Protein AF-A0A200I2L7-F1 (afdb_monomer_lite)

Sequence (70 aa):
MANTIITAQIDTELKENVEKIFSKLVISPSSAIQMLYSQIVLTRGLPLHLYLPSATPTAIWCNDSDRTGR

Structure (mmCIF, N/CA/C/O backbone):
data_AF-A0A200I2L7-F1
#
_entry.id   AF-A0A200I2L7-F1
#
loop_
_atom_site.group_PDB
_atom_site.id
_atom_site.type_symbol
_atom_site.label_atom_id
_atom_site.label_alt_id
_atom_site.label_comp_id
_atom_site.label_asym_id
_atom_site.label_entity_id
_atom_site.label_seq_id
_atom_site.pdbx_PDB_ins_code
_atom_site.Cartn_x
_atom_site.Cartn_y
_atom_site.Cartn_z
_atom_site.occupancy
_atom_site.B_iso_or_equiv
_atom_site.auth_seq_id
_atom_site.auth_comp_id
_atom_site.auth_asym_id
_atom_site.auth_atom_id
_atom_site.pdbx_PDB_model_num
ATOM 1 N N . MET A 1 1 ? -11.171 -22.127 -9.480 1.00 51.69 1 MET A N 1
ATOM 2 C CA . MET A 1 1 ? -10.481 -20.868 -9.122 1.00 51.69 1 MET A CA 1
ATOM 3 C C . MET A 1 1 ? -9.788 -21.109 -7.794 1.00 51.69 1 MET A C 1
ATOM 5 O O . MET A 1 1 ? -10.466 -21.544 -6.875 1.00 51.69 1 MET A O 1
ATOM 9 N N . ALA A 1 2 ? -8.467 -20.944 -7.710 1.00 65.38 2 ALA A N 1
ATOM 10 C CA . ALA A 1 2 ? -7.737 -21.118 -6.455 1.00 65.38 2 ALA A CA 1
ATOM 11 C C . ALA A 1 2 ? -7.709 -19.776 -5.711 1.00 65.38 2 ALA A C 1
ATOM 13 O O . ALA A 1 2 ? -7.160 -18.805 -6.227 1.00 65.38 2 ALA A O 1
ATOM 14 N N . ASN A 1 3 ? -8.335 -19.705 -4.538 1.00 74.88 3 ASN A N 1
ATOM 15 C CA . ASN A 1 3 ? -8.201 -18.578 -3.624 1.00 74.88 3 ASN A CA 1
ATOM 16 C C . ASN A 1 3 ? -7.159 -18.934 -2.556 1.00 74.88 3 ASN A C 1
ATOM 18 O O . ASN A 1 3 ? -7.352 -19.838 -1.750 1.00 74.88 3 ASN A O 1
ATOM 22 N N . THR A 1 4 ? -6.030 -18.233 -2.554 1.00 81.19 4 THR A N 1
ATOM 23 C CA . THR A 1 4 ? -4.996 -18.409 -1.528 1.00 81.19 4 THR A CA 1
ATOM 24 C C . THR A 1 4 ? -5.200 -17.368 -0.436 1.00 81.19 4 THR A C 1
ATOM 26 O O . THR A 1 4 ? -5.332 -16.179 -0.723 1.00 81.19 4 THR A O 1
ATOM 29 N N . ILE A 1 5 ? -5.243 -17.812 0.819 1.00 83.38 5 ILE A N 1
ATOM 30 C CA . ILE A 1 5 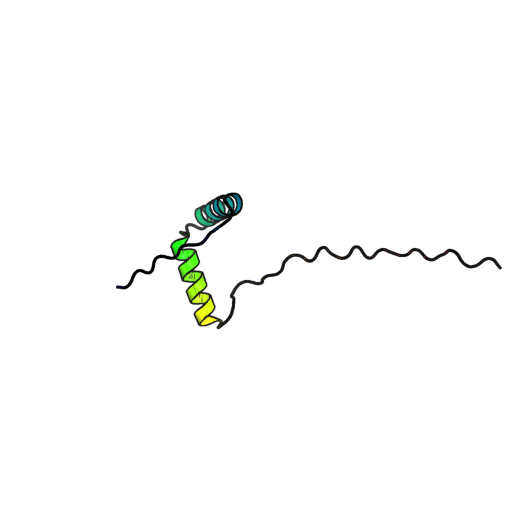? -5.357 -16.928 1.982 1.00 83.38 5 ILE A CA 1
ATOM 31 C C . ILE A 1 5 ? -3.951 -16.460 2.363 1.00 83.38 5 ILE A C 1
ATOM 33 O O . ILE A 1 5 ? -3.049 -17.278 2.526 1.00 83.38 5 ILE A O 1
ATOM 37 N N . ILE A 1 6 ? -3.773 -15.145 2.498 1.00 85.00 6 ILE A N 1
ATOM 38 C CA . ILE A 1 6 ? -2.519 -14.525 2.936 1.00 85.00 6 ILE A CA 1
ATOM 39 C C . ILE A 1 6 ? -2.715 -14.036 4.369 1.00 85.00 6 ILE A C 1
ATOM 41 O O . ILE A 1 6 ? -3.641 -13.275 4.646 1.00 85.00 6 ILE A O 1
ATOM 45 N N . THR A 1 7 ? -1.834 -14.456 5.272 1.00 87.56 7 THR A N 1
ATOM 46 C CA . THR A 1 7 ? -1.805 -14.016 6.671 1.00 87.56 7 THR A CA 1
ATOM 47 C C . THR A 1 7 ? -0.474 -13.335 6.962 1.00 87.56 7 THR A C 1
ATOM 49 O O . THR A 1 7 ? 0.576 -13.907 6.672 1.00 87.56 7 THR A O 1
ATOM 52 N N . ALA A 1 8 ? -0.505 -12.144 7.556 1.00 87.06 8 ALA A N 1
ATOM 53 C CA . ALA A 1 8 ? 0.685 -11.400 7.959 1.00 87.06 8 ALA A CA 1
ATOM 54 C C . ALA A 1 8 ? 0.480 -10.804 9.356 1.00 87.06 8 ALA A C 1
ATOM 56 O O . ALA A 1 8 ? -0.637 -10.420 9.704 1.00 87.06 8 ALA A O 1
ATOM 57 N N . GLN A 1 9 ? 1.554 -10.722 10.143 1.00 92.25 9 GLN A N 1
ATOM 58 C CA . GLN A 1 9 ? 1.554 -9.952 11.386 1.00 92.25 9 GLN A CA 1
ATOM 59 C C . GLN A 1 9 ? 1.919 -8.506 11.062 1.00 92.25 9 GLN A C 1
ATOM 61 O O . GLN A 1 9 ? 2.901 -8.252 10.367 1.00 92.25 9 GLN A O 1
ATOM 66 N N . ILE A 1 10 ? 1.094 -7.575 11.527 1.00 89.25 10 ILE A N 1
ATOM 67 C CA . ILE A 1 10 ? 1.218 -6.144 11.257 1.00 89.25 10 ILE A CA 1
ATOM 68 C C . ILE A 1 10 ? 0.966 -5.427 12.578 1.00 89.25 10 ILE A C 1
ATOM 70 O O . ILE A 1 10 ? 0.117 -5.858 13.360 1.00 89.25 10 ILE A O 1
ATOM 74 N N . ASP A 1 11 ? 1.698 -4.346 12.811 1.00 94.88 11 ASP A N 1
ATOM 75 C CA . ASP A 1 11 ? 1.438 -3.450 13.929 1.00 94.88 11 ASP A CA 1
ATOM 76 C C . ASP A 1 11 ? 0.011 -2.864 13.859 1.00 94.88 11 ASP A C 1
ATOM 78 O O . ASP A 1 11 ? -0.495 -2.530 12.780 1.00 94.88 11 ASP A O 1
ATOM 82 N N . THR A 1 12 ? -0.652 -2.761 15.011 1.00 93.00 12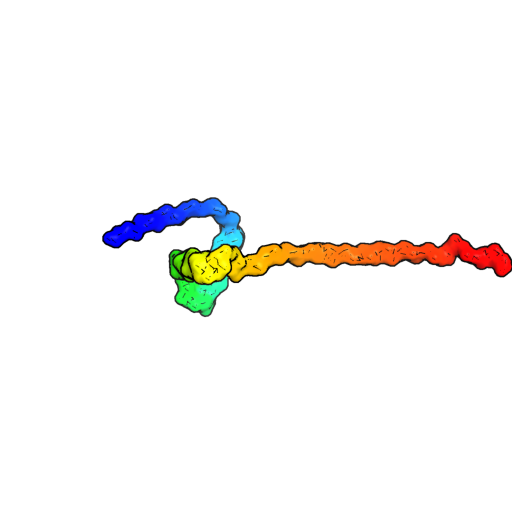 THR A N 1
ATOM 83 C CA . THR A 1 12 ? -2.049 -2.315 15.095 1.00 93.00 12 THR A CA 1
ATOM 84 C C . THR A 1 12 ? -2.206 -0.846 14.699 1.00 93.00 12 THR A C 1
ATOM 86 O O . THR A 1 12 ? -3.141 -0.521 13.966 1.00 93.00 12 THR A O 1
ATOM 89 N N . GLU A 1 13 ? -1.287 0.035 15.108 1.00 93.75 13 GLU A N 1
ATOM 90 C CA . GLU A 1 13 ? -1.335 1.454 14.735 1.00 93.75 13 GLU A CA 1
ATOM 91 C C . GLU A 1 13 ? -1.106 1.621 13.230 1.00 93.75 13 GLU A C 1
ATOM 93 O O . GLU A 1 13 ? -1.791 2.400 12.557 1.00 93.75 13 GLU A O 1
ATOM 98 N N . LEU A 1 14 ? -0.175 0.837 12.675 1.00 91.25 14 LEU A N 1
ATOM 99 C CA . LEU A 1 14 ? 0.076 0.817 11.237 1.00 91.25 14 LEU A CA 1
ATOM 100 C C . LEU A 1 14 ? -1.173 0.382 10.460 1.00 91.25 14 LEU A C 1
ATOM 102 O O . LEU A 1 14 ? -1.525 1.019 9.465 1.00 91.25 14 LEU A O 1
ATOM 106 N N . LYS A 1 15 ? -1.869 -0.663 10.920 1.00 89.81 15 LYS A N 1
ATOM 107 C CA . LYS A 1 15 ? -3.111 -1.139 10.299 1.00 89.81 15 LYS A CA 1
ATOM 108 C C . LYS A 1 15 ? -4.175 -0.040 10.25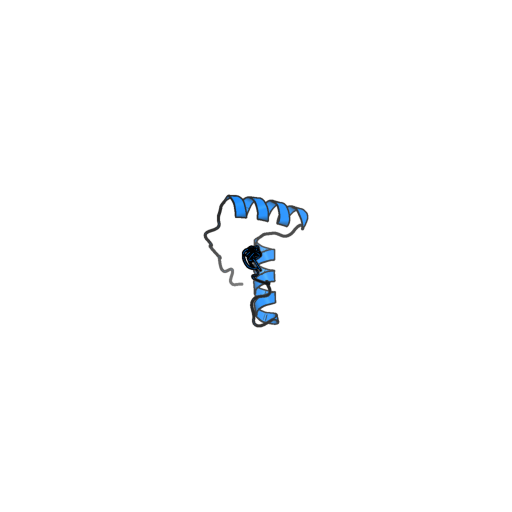3 1.00 89.81 15 LYS A C 1
ATOM 110 O O . LYS A 1 15 ? -4.717 0.221 9.180 1.00 89.81 15 LYS A O 1
ATOM 115 N N . GLU A 1 16 ? -4.454 0.623 11.375 1.00 92.75 16 GLU A N 1
ATOM 116 C CA . GLU A 1 16 ? -5.476 1.676 11.434 1.00 92.75 16 GLU A CA 1
ATOM 117 C C . GLU A 1 16 ? -5.151 2.857 10.513 1.00 92.75 16 GLU A C 1
ATOM 119 O O . GLU A 1 16 ? -6.028 3.398 9.832 1.00 92.75 16 GLU A O 1
ATOM 124 N N . ASN A 1 17 ? -3.880 3.261 10.468 1.00 92.12 17 ASN A N 1
ATOM 125 C CA . ASN A 1 17 ? -3.436 4.344 9.596 1.00 92.12 17 ASN A CA 1
ATOM 126 C C . ASN A 1 17 ? -3.595 3.979 8.117 1.00 92.12 17 ASN A C 1
ATOM 128 O O . ASN A 1 17 ? -4.087 4.790 7.329 1.00 92.12 17 ASN A O 1
ATOM 132 N N . VAL A 1 18 ? -3.241 2.750 7.742 1.00 91.44 18 VAL A N 1
ATOM 133 C CA . VAL A 1 18 ? -3.399 2.258 6.370 1.00 91.44 18 VAL A CA 1
ATOM 134 C C . VAL A 1 18 ? -4.876 2.141 5.987 1.00 91.44 18 VAL A C 1
ATOM 136 O O . VAL A 1 18 ? -5.250 2.595 4.907 1.00 91.44 18 VAL A O 1
ATOM 139 N N . GLU A 1 19 ? -5.744 1.628 6.862 1.00 90.50 19 GLU A N 1
ATOM 140 C CA . GLU A 1 19 ? -7.189 1.533 6.601 1.00 90.50 19 GLU A CA 1
ATOM 141 C C . GLU A 1 19 ? -7.831 2.911 6.375 1.00 90.50 19 GLU A C 1
ATOM 143 O O . GLU A 1 19 ? -8.672 3.063 5.483 1.00 90.50 19 GLU A O 1
ATOM 148 N N . LYS A 1 20 ? -7.385 3.950 7.096 1.00 92.50 20 LYS A N 1
ATOM 149 C CA . LYS A 1 20 ? -7.817 5.340 6.858 1.00 92.50 20 LYS A CA 1
ATOM 150 C C . LYS A 1 20 ? -7.393 5.849 5.478 1.00 92.50 20 LYS A C 1
ATOM 152 O O . LYS A 1 20 ? -8.166 6.552 4.826 1.00 92.50 20 LYS A O 1
ATOM 157 N N . ILE A 1 21 ? -6.182 5.520 5.026 1.00 92.69 21 ILE A N 1
ATOM 158 C CA . ILE A 1 21 ? -5.677 5.914 3.699 1.00 92.69 21 ILE A CA 1
ATOM 159 C C . ILE A 1 21 ? -6.438 5.165 2.599 1.00 92.69 21 ILE A C 1
ATOM 161 O O . ILE A 1 21 ? -6.926 5.776 1.651 1.00 92.69 21 ILE A O 1
ATOM 165 N N . PHE A 1 22 ? -6.599 3.853 2.749 1.00 91.06 22 PHE A N 1
ATOM 166 C CA . PHE A 1 22 ? -7.304 2.993 1.800 1.00 91.06 22 PHE A CA 1
ATOM 167 C C . PHE A 1 22 ? -8.781 3.359 1.655 1.00 91.06 22 PHE A C 1
ATOM 169 O O . PHE A 1 22 ? -9.286 3.416 0.534 1.00 91.06 22 PHE A O 1
ATOM 176 N N . SER A 1 23 ? -9.440 3.724 2.757 1.00 90.69 23 SER A N 1
ATOM 177 C CA . SER A 1 23 ? -10.824 4.213 2.737 1.00 90.69 23 SER A CA 1
ATOM 178 C C . SER A 1 23 ? -10.981 5.480 1.892 1.00 90.69 23 SER A C 1
ATOM 180 O O . SER A 1 23 ? -11.970 5.623 1.181 1.00 90.69 23 SER A O 1
ATOM 182 N N . LYS A 1 24 ? -9.991 6.384 1.912 1.00 92.88 24 LYS A N 1
A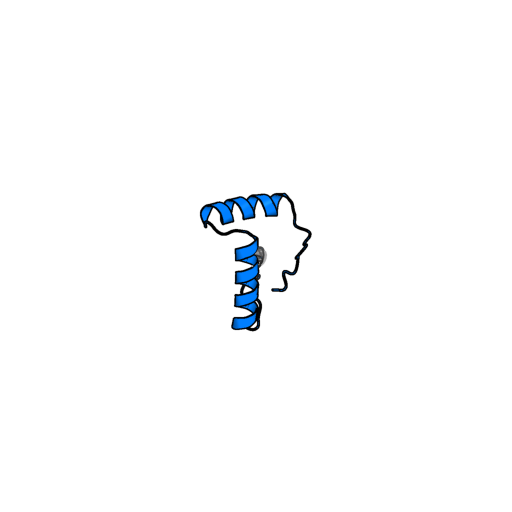TOM 183 C CA . LYS A 1 24 ? -10.001 7.603 1.082 1.00 92.88 24 LYS A CA 1
ATOM 184 C C . LYS A 1 24 ? -9.761 7.314 -0.398 1.00 92.88 24 LYS A C 1
ATOM 186 O O . LYS A 1 24 ? -10.260 8.044 -1.245 1.00 92.88 24 LYS A O 1
ATOM 191 N N . LEU A 1 25 ? -8.990 6.271 -0.700 1.00 90.69 25 LEU A N 1
ATOM 192 C CA . LEU A 1 25 ? -8.678 5.852 -2.068 1.00 90.69 25 LEU A CA 1
ATOM 193 C C . LEU A 1 25 ? -9.752 4.934 -2.671 1.00 90.69 25 LEU A C 1
ATOM 195 O O . LEU A 1 25 ? -9.695 4.655 -3.864 1.00 90.69 25 LEU A O 1
ATOM 199 N N . VAL A 1 26 ? -10.726 4.474 -1.872 1.00 89.88 26 VAL A N 1
ATOM 200 C CA . VAL A 1 26 ? -11.748 3.487 -2.273 1.00 89.88 26 VAL A CA 1
ATOM 201 C C . VAL A 1 26 ? -11.100 2.170 -2.736 1.00 89.88 26 VAL A C 1
ATOM 203 O O . VAL A 1 26 ? -11.539 1.520 -3.681 1.00 89.88 26 VAL A O 1
ATOM 206 N N . ILE A 1 27 ? -10.020 1.763 -2.062 1.00 90.19 27 ILE A N 1
ATOM 207 C CA . ILE A 1 27 ? -9.286 0.525 -2.356 1.00 90.19 27 ILE A CA 1
ATOM 208 C C . ILE A 1 27 ? -9.398 -0.401 -1.147 1.00 90.19 27 ILE A C 1
ATOM 210 O O . ILE A 1 27 ? -9.163 0.016 -0.017 1.00 90.19 27 ILE A O 1
ATOM 214 N N . SER A 1 28 ? -9.742 -1.672 -1.365 1.00 90.31 28 SER A N 1
ATOM 215 C CA . SER A 1 28 ? -9.712 -2.672 -0.295 1.00 90.31 28 SER A CA 1
ATOM 216 C C . SER A 1 28 ? -8.278 -3.165 -0.044 1.00 90.31 28 SER A C 1
ATOM 218 O O . SER A 1 28 ? -7.481 -3.229 -0.986 1.00 90.31 28 SER A O 1
ATOM 220 N N . PRO A 1 29 ? -7.935 -3.603 1.182 1.00 88.88 29 PRO A N 1
ATOM 221 C CA . PRO A 1 29 ? -6.616 -4.169 1.470 1.00 88.88 29 PRO A CA 1
ATOM 222 C C . PRO A 1 29 ? -6.242 -5.315 0.519 1.00 88.88 29 PRO A C 1
ATOM 224 O O . PRO A 1 29 ? -5.116 -5.385 0.032 1.00 88.88 29 PRO A O 1
ATOM 227 N N . SER A 1 30 ? -7.205 -6.177 0.181 1.00 89.88 30 SER A N 1
ATOM 228 C CA . SER A 1 30 ? -7.009 -7.277 -0.767 1.00 89.88 30 SER A CA 1
ATOM 229 C C . SER A 1 30 ? -6.649 -6.783 -2.168 1.00 89.88 30 SER A C 1
ATOM 231 O O . SER A 1 30 ? -5.726 -7.318 -2.780 1.00 89.88 30 SER A O 1
ATOM 233 N N . SER A 1 31 ? -7.333 -5.745 -2.662 1.00 90.44 31 SER A N 1
ATOM 234 C CA . SER A 1 31 ? -7.031 -5.156 -3.970 1.00 90.44 31 SER A CA 1
ATOM 235 C C . SER A 1 31 ? -5.658 -4.485 -3.977 1.00 90.44 31 SER A C 1
ATOM 237 O O . SER A 1 31 ? -4.925 -4.614 -4.954 1.00 90.44 31 SER A O 1
ATOM 239 N N . ALA A 1 32 ? -5.275 -3.814 -2.885 1.00 90.06 32 ALA A N 1
ATOM 240 C CA . ALA A 1 32 ? -3.948 -3.215 -2.750 1.00 90.06 32 ALA A CA 1
ATOM 241 C C . ALA A 1 32 ? -2.838 -4.281 -2.795 1.00 90.06 32 ALA A C 1
ATOM 243 O O . ALA A 1 32 ? -1.859 -4.124 -3.524 1.00 90.06 32 ALA A O 1
ATOM 244 N N . ILE A 1 33 ? -3.022 -5.402 -2.086 1.00 90.50 33 ILE A N 1
ATOM 245 C CA . ILE A 1 33 ? -2.083 -6.535 -2.100 1.00 90.50 33 ILE A CA 1
ATOM 246 C C . ILE A 1 33 ? -1.997 -7.159 -3.502 1.00 90.50 33 ILE A C 1
ATOM 248 O O . ILE A 1 33 ? -0.901 -7.399 -4.003 1.00 90.50 33 ILE A O 1
ATOM 252 N N . GLN A 1 34 ? -3.127 -7.385 -4.177 1.00 90.00 34 GLN A N 1
ATOM 253 C CA . GLN A 1 34 ? -3.131 -7.908 -5.551 1.00 90.00 34 GLN A CA 1
ATOM 254 C C . GLN A 1 34 ? -2.411 -6.979 -6.536 1.00 90.00 34 GLN A C 1
ATOM 256 O O . GLN A 1 34 ? -1.668 -7.439 -7.410 1.00 90.00 34 GLN A O 1
ATOM 261 N N . MET A 1 35 ? -2.599 -5.669 -6.378 1.00 91.19 35 MET A N 1
ATOM 262 C CA . MET A 1 35 ? -1.930 -4.673 -7.204 1.00 91.19 35 MET A CA 1
ATOM 263 C C . MET A 1 35 ? -0.420 -4.672 -6.944 1.00 91.19 35 MET A C 1
ATOM 265 O O . MET A 1 35 ? 0.358 -4.632 -7.895 1.00 91.19 35 MET A O 1
ATOM 269 N N . LEU A 1 36 ? 0.002 -4.817 -5.684 1.00 91.06 36 LEU A N 1
ATOM 270 C CA . LEU A 1 36 ? 1.410 -4.966 -5.315 1.00 91.06 36 LEU A CA 1
ATOM 271 C C . LEU A 1 36 ? 2.052 -6.185 -5.997 1.00 91.06 36 LEU A C 1
ATOM 273 O O . LEU A 1 36 ? 3.108 -6.047 -6.610 1.00 91.06 36 LEU A O 1
ATOM 277 N N . TYR A 1 37 ? 1.408 -7.356 -5.956 1.00 91.44 37 TYR A N 1
ATOM 278 C CA . TYR A 1 37 ? 1.917 -8.547 -6.649 1.00 91.44 37 TYR A CA 1
ATOM 279 C C . TYR A 1 37 ? 2.036 -8.331 -8.158 1.00 91.44 37 TYR A C 1
ATOM 281 O O . TYR A 1 37 ? 3.059 -8.675 -8.746 1.00 91.44 37 TYR A O 1
ATOM 289 N N . SER A 1 38 ? 1.026 -7.716 -8.779 1.00 92.69 38 SER A N 1
ATOM 290 C CA . SER A 1 38 ? 1.065 -7.383 -10.208 1.00 92.69 38 SER A CA 1
ATOM 291 C C . SER A 1 38 ? 2.261 -6.492 -10.543 1.00 92.69 38 SER A C 1
ATOM 293 O O . SER A 1 38 ? 2.970 -6.741 -11.514 1.00 92.69 38 SER A O 1
ATOM 295 N N . GLN A 1 39 ? 2.534 -5.492 -9.705 1.00 93.56 39 GLN A N 1
ATOM 296 C CA . GLN A 1 39 ? 3.673 -4.599 -9.885 1.00 93.56 39 GLN A CA 1
ATOM 297 C C . GLN A 1 39 ? 5.014 -5.325 -9.725 1.00 93.56 39 GLN A C 1
ATOM 299 O O . GLN A 1 39 ? 5.915 -5.092 -10.527 1.00 93.56 39 GLN A O 1
ATOM 304 N N . ILE A 1 40 ? 5.147 -6.247 -8.766 1.00 93.75 40 ILE A N 1
ATOM 305 C CA . ILE A 1 40 ? 6.365 -7.064 -8.607 1.00 93.75 40 ILE A CA 1
ATOM 306 C C . ILE A 1 40 ? 6.615 -7.927 -9.848 1.00 93.75 40 ILE A C 1
ATOM 308 O O . ILE A 1 40 ? 7.740 -7.997 -10.340 1.00 93.75 40 ILE A O 1
ATOM 312 N N . VAL A 1 41 ? 5.569 -8.557 -10.388 1.00 94.00 41 VAL A N 1
ATOM 313 C CA . VAL A 1 41 ? 5.676 -9.376 -11.605 1.00 94.00 41 VAL A CA 1
ATOM 314 C C . VAL A 1 41 ? 6.096 -8.528 -12.812 1.00 94.00 41 VAL A C 1
ATOM 316 O O . VAL A 1 41 ? 6.964 -8.949 -13.576 1.00 94.00 41 VAL A O 1
ATOM 319 N N . LEU A 1 42 ? 5.522 -7.330 -12.970 1.00 94.50 42 LEU A N 1
ATOM 320 C CA . LEU A 1 42 ? 5.822 -6.425 -14.085 1.00 94.50 42 LEU A CA 1
ATOM 321 C C . LEU A 1 42 ? 7.232 -5.829 -13.999 1.00 94.50 42 LEU A C 1
ATOM 323 O O . LEU A 1 42 ? 7.965 -5.823 -14.984 1.00 94.50 42 LEU A O 1
ATOM 327 N N . THR A 1 43 ? 7.615 -5.336 -12.822 1.00 92.06 43 THR A N 1
ATOM 328 C CA . THR A 1 43 ? 8.903 -4.655 -12.601 1.00 92.06 43 THR A CA 1
ATOM 329 C C . THR A 1 43 ? 10.059 -5.619 -12.350 1.00 92.06 43 THR A C 1
ATOM 331 O O . THR A 1 43 ? 11.215 -5.206 -12.408 1.00 92.06 43 THR A O 1
ATOM 334 N N . ARG A 1 44 ? 9.765 -6.899 -12.074 1.00 91.19 44 ARG A N 1
ATOM 335 C CA . ARG A 1 44 ? 10.733 -7.911 -11.615 1.00 91.19 44 ARG A CA 1
ATOM 336 C C . ARG A 1 44 ? 11.553 -7.441 -10.407 1.00 91.19 44 ARG A C 1
ATOM 338 O O . ARG A 1 44 ? 12.712 -7.817 -10.249 1.00 91.19 44 ARG A O 1
ATOM 345 N N . GLY A 1 45 ? 10.947 -6.616 -9.560 1.00 89.25 45 GLY A N 1
ATOM 346 C CA . GLY A 1 45 ? 11.576 -5.998 -8.402 1.00 89.25 45 GLY A CA 1
ATOM 347 C C . GLY A 1 45 ? 10.529 -5.504 -7.410 1.00 89.25 45 GLY A C 1
ATOM 348 O O . GLY A 1 45 ? 9.331 -5.708 -7.597 1.00 89.25 45 GLY A O 1
ATOM 349 N N . LEU A 1 46 ? 10.973 -4.872 -6.325 1.00 90.00 46 LEU A N 1
ATOM 350 C CA . LEU A 1 46 ? 10.051 -4.230 -5.391 1.00 90.00 46 LEU A CA 1
ATOM 351 C C . LEU A 1 46 ? 9.618 -2.870 -5.960 1.00 90.00 46 LEU A C 1
ATOM 353 O O . LEU A 1 46 ? 10.470 -2.010 -6.165 1.00 90.00 46 LEU A O 1
ATOM 357 N N . PRO A 1 47 ? 8.311 -2.633 -6.168 1.00 82.69 47 PRO A N 1
ATOM 358 C CA . PRO A 1 47 ? 7.796 -1.392 -6.753 1.00 82.69 47 PRO A CA 1
ATOM 359 C C . PRO A 1 47 ? 7.729 -0.228 -5.746 1.00 82.69 47 PRO A C 1
ATOM 361 O O . PRO A 1 47 ? 7.077 0.780 -6.002 1.00 82.69 47 PRO A O 1
ATOM 364 N N . LEU A 1 48 ? 8.362 -0.375 -4.579 1.00 82.81 48 LEU A N 1
ATOM 365 C CA . LEU A 1 48 ? 8.394 0.613 -3.507 1.00 82.81 48 LEU A CA 1
ATOM 366 C C . LEU A 1 48 ? 9.836 1.075 -3.300 1.00 82.81 48 LEU A C 1
ATOM 368 O O . LEU A 1 48 ? 10.742 0.256 -3.139 1.00 82.81 48 LEU A O 1
ATOM 372 N N . HIS A 1 49 ? 10.040 2.389 -3.238 1.00 77.69 49 HIS A N 1
ATOM 373 C CA . HIS A 1 49 ? 11.311 2.960 -2.809 1.00 77.69 49 HIS A CA 1
ATOM 374 C C . HIS A 1 49 ? 11.415 2.852 -1.287 1.00 77.69 49 HIS A C 1
ATOM 376 O O . HIS A 1 49 ? 10.854 3.664 -0.553 1.00 77.69 49 HIS A O 1
ATOM 382 N N . LEU A 1 50 ? 12.128 1.832 -0.810 1.00 69.94 50 LEU A N 1
ATOM 383 C CA . LEU A 1 50 ? 12.448 1.657 0.605 1.00 69.94 50 LEU A CA 1
ATOM 384 C C . LEU A 1 50 ? 13.532 2.664 1.013 1.00 69.94 50 LEU A C 1
ATOM 386 O O . LEU A 1 50 ? 14.702 2.319 1.146 1.00 69.94 50 LEU A O 1
ATOM 390 N N . TYR A 1 51 ? 13.147 3.927 1.174 1.00 68.75 51 TYR A N 1
ATOM 391 C CA . TYR A 1 51 ? 13.995 4.937 1.789 1.00 68.75 51 TYR A CA 1
ATOM 392 C C . TYR A 1 51 ? 13.498 5.166 3.212 1.00 68.75 51 TYR A C 1
ATOM 394 O O . TYR A 1 51 ? 12.444 5.765 3.420 1.00 68.75 51 TYR A O 1
ATOM 402 N N . LEU A 1 52 ? 14.250 4.688 4.203 1.00 65.62 52 LEU A N 1
ATOM 403 C CA . LEU A 1 52 ? 14.163 5.318 5.512 1.00 65.62 52 LEU A CA 1
ATOM 404 C C . LEU A 1 52 ? 14.848 6.675 5.352 1.00 65.62 52 LEU A C 1
ATOM 406 O O . LEU A 1 52 ? 15.990 6.685 4.885 1.00 65.62 52 LEU A O 1
ATOM 410 N N . PRO A 1 53 ? 14.203 7.803 5.697 1.00 61.66 53 PRO A N 1
ATOM 411 C CA . PRO A 1 53 ? 14.907 9.069 5.752 1.00 61.66 53 PRO A CA 1
ATOM 412 C C . PRO A 1 53 ? 16.095 8.888 6.691 1.00 61.66 53 PRO A C 1
ATOM 414 O O . PRO A 1 53 ? 15.916 8.772 7.903 1.00 61.66 53 PRO A O 1
ATOM 417 N N . SER A 1 54 ? 17.308 8.791 6.130 1.00 59.28 54 SER A N 1
ATOM 418 C CA . SER A 1 54 ? 18.511 8.817 6.947 1.00 59.28 54 SER A CA 1
ATOM 419 C C . SER A 1 54 ? 18.432 10.131 7.699 1.00 59.28 54 SER A C 1
ATOM 421 O O . SER A 1 54 ? 18.324 11.178 7.050 1.00 59.28 54 SER A O 1
ATOM 423 N N . ALA A 1 55 ? 18.426 10.084 9.033 1.00 62.09 55 ALA A N 1
ATOM 424 C CA . ALA A 1 55 ? 18.609 11.279 9.835 1.00 62.09 55 ALA A CA 1
ATOM 425 C C . ALA A 1 55 ? 19.798 12.014 9.219 1.00 62.09 55 ALA A C 1
ATOM 427 O O . ALA A 1 55 ? 20.887 11.445 9.133 1.00 62.09 55 ALA A O 1
ATOM 428 N N . THR A 1 56 ? 19.553 13.197 8.652 1.00 61.22 56 THR A N 1
ATOM 429 C CA . THR A 1 56 ? 20.615 13.998 8.051 1.00 61.22 56 THR A CA 1
ATOM 430 C C . THR A 1 56 ? 21.709 14.077 9.103 1.00 61.22 56 THR A C 1
ATOM 432 O O . THR A 1 56 ? 21.389 14.526 10.210 1.00 61.22 56 THR A O 1
ATOM 435 N N . PRO A 1 57 ? 22.941 13.601 8.847 1.00 58.25 57 PRO A N 1
ATOM 436 C CA . PRO A 1 57 ? 24.001 13.793 9.810 1.00 58.25 57 PRO A CA 1
ATOM 437 C C . PRO A 1 57 ? 24.119 15.303 9.962 1.00 58.25 57 PRO A C 1
ATOM 439 O O . PRO A 1 57 ? 24.494 15.998 9.018 1.00 58.25 57 PRO A O 1
ATOM 442 N N . THR A 1 58 ? 23.693 15.823 11.114 1.00 60.12 58 THR A N 1
ATOM 443 C CA . THR A 1 58 ? 24.005 17.185 11.517 1.00 60.12 58 THR A CA 1
ATOM 444 C C . THR A 1 58 ? 25.516 17.220 11.492 1.00 60.12 58 THR A C 1
ATOM 446 O O . THR A 1 58 ? 26.155 16.632 12.362 1.00 60.12 58 THR A O 1
ATOM 449 N N . ALA A 1 59 ? 26.083 17.782 10.423 1.00 58.34 59 ALA A N 1
ATOM 450 C CA . ALA A 1 59 ? 27.507 17.998 10.325 1.00 58.34 59 ALA A CA 1
ATOM 451 C C . ALA A 1 59 ? 27.876 18.743 11.602 1.00 58.34 59 ALA A C 1
ATOM 453 O O . ALA A 1 59 ? 27.436 19.873 11.821 1.00 58.34 59 ALA A O 1
ATOM 454 N N . ILE A 1 60 ? 28.580 18.051 12.494 1.00 60.34 60 ILE A N 1
ATOM 455 C CA . ILE A 1 60 ? 29.121 18.647 13.698 1.00 60.34 60 ILE A CA 1
ATOM 456 C C . ILE A 1 60 ? 30.184 19.582 13.143 1.00 60.34 60 ILE A C 1
ATOM 458 O O . ILE A 1 60 ? 31.266 19.144 12.754 1.00 60.34 60 ILE A O 1
ATOM 462 N N . TRP A 1 61 ? 29.814 20.846 12.957 1.00 46.22 61 TRP A N 1
ATOM 463 C CA . TRP A 1 61 ? 30.741 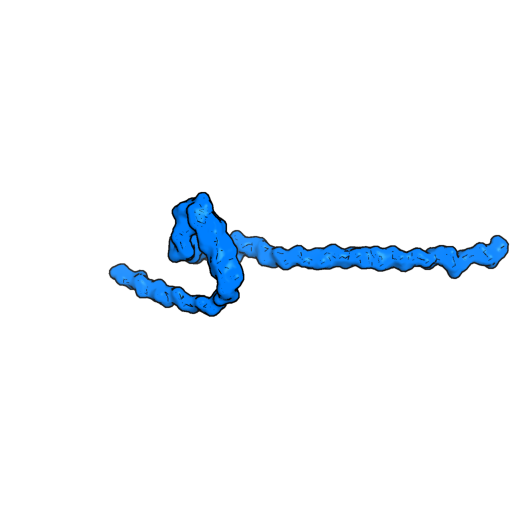21.896 12.587 1.00 46.22 61 TRP A CA 1
ATOM 464 C C . TRP A 1 61 ? 31.744 21.983 13.732 1.00 46.22 61 TRP A C 1
ATOM 466 O O . TRP A 1 61 ? 31.475 22.576 14.776 1.00 46.22 61 TRP A O 1
ATOM 476 N N . CYS A 1 62 ? 32.868 21.289 13.579 1.00 54.59 62 CYS A N 1
ATOM 477 C CA . CYS A 1 62 ? 33.979 21.384 14.499 1.00 54.59 62 CYS A CA 1
ATOM 478 C C . CYS A 1 62 ? 34.584 22.763 14.254 1.00 54.59 62 CYS A C 1
ATOM 480 O O . CYS A 1 62 ? 35.324 22.965 13.293 1.00 54.59 62 CYS A O 1
ATOM 482 N N . ASN A 1 63 ? 34.177 23.733 15.069 1.00 62.22 63 ASN A N 1
ATOM 483 C CA . ASN A 1 63 ? 34.718 25.079 15.031 1.00 62.22 63 ASN A CA 1
ATOM 484 C C . ASN A 1 63 ? 36.128 25.039 15.634 1.00 62.22 63 ASN A C 1
ATOM 486 O O . ASN A 1 63 ? 36.321 25.368 16.800 1.00 62.22 63 ASN A O 1
ATOM 490 N N . ASP A 1 64 ? 37.100 24.562 14.857 1.00 63.84 64 ASP A N 1
ATOM 491 C CA . ASP A 1 64 ? 38.514 24.704 15.184 1.00 63.84 64 ASP A CA 1
ATOM 492 C C . ASP A 1 64 ? 38.967 26.080 14.690 1.00 63.84 64 ASP A C 1
ATOM 494 O O . ASP A 1 64 ? 39.297 26.302 13.524 1.00 63.84 64 ASP A O 1
ATOM 498 N N . SER A 1 65 ? 38.858 27.064 15.572 1.00 62.84 65 SER A N 1
ATOM 499 C CA . SER A 1 65 ? 39.498 28.366 15.396 1.00 62.84 65 SER A CA 1
ATOM 500 C C . SER A 1 65 ? 40.135 28.805 16.711 1.00 62.84 65 SER A C 1
ATOM 502 O O . SER A 1 65 ? 40.086 29.973 17.070 1.00 62.84 65 SER A O 1
ATOM 504 N N . ASP A 1 66 ? 40.762 27.855 17.409 1.00 63.38 66 ASP A N 1
ATOM 505 C CA . ASP A 1 66 ? 41.683 28.110 18.517 1.00 63.38 66 ASP A CA 1
ATO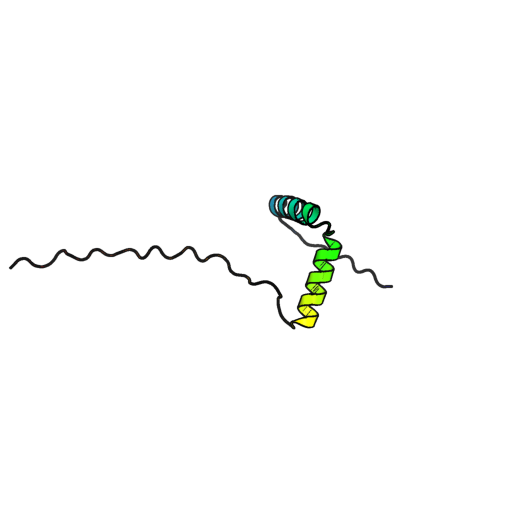M 506 C C . ASP A 1 66 ? 43.105 27.780 18.057 1.00 63.38 66 ASP A C 1
ATOM 508 O O . ASP A 1 66 ? 43.688 26.773 18.451 1.00 63.38 66 ASP A O 1
ATOM 512 N N . ARG A 1 67 ? 43.678 28.621 17.185 1.00 61.41 67 ARG A N 1
ATOM 513 C CA . ARG A 1 67 ? 45.137 28.757 17.001 1.00 61.41 67 ARG A CA 1
ATOM 514 C C . ARG A 1 67 ? 45.459 29.824 15.965 1.00 61.41 67 ARG A C 1
ATOM 516 O O . ARG A 1 67 ? 45.683 29.509 14.806 1.00 61.41 67 ARG A O 1
ATOM 523 N N . THR A 1 68 ? 45.619 31.071 16.395 1.00 57.81 68 THR A N 1
ATOM 524 C CA . THR A 1 68 ? 46.859 31.806 16.089 1.00 57.81 68 THR A CA 1
ATOM 525 C C . THR A 1 68 ? 47.038 32.940 17.096 1.00 57.81 68 THR A C 1
ATOM 527 O O . THR A 1 68 ? 46.537 34.043 16.922 1.00 57.81 68 THR A O 1
ATOM 530 N N . GLY A 1 69 ? 47.764 32.653 18.175 1.00 64.88 69 GLY A N 1
ATOM 531 C CA . GLY A 1 69 ? 48.564 33.675 18.832 1.00 64.88 69 GLY A CA 1
ATOM 532 C C . GLY A 1 69 ? 49.890 33.783 18.086 1.00 64.88 69 GLY A C 1
ATOM 533 O O . GLY A 1 69 ? 50.684 32.842 18.132 1.00 64.88 69 GLY A O 1
ATOM 534 N N . ARG A 1 70 ? 50.095 34.894 17.380 1.00 49.50 70 ARG A N 1
ATOM 535 C CA . ARG A 1 70 ? 51.388 35.547 17.143 1.00 49.50 70 ARG A CA 1
ATOM 536 C C . ARG A 1 70 ? 51.173 36.908 16.506 1.00 49.50 70 ARG A C 1
ATOM 538 O O . ARG A 1 70 ? 50.357 36.974 15.564 1.00 49.50 70 ARG A O 1
#

Foldseek 3Di:
DDDDDDDDDDDPVVVVVVVVVCVVVVHDPVRVVVVQVVCCVVVVHRPDDPDDPDPPPPPPPPPPPPDDDD

Organism: NCBI:txid44008

InterPro domains:
  IPR007337 RelB antitoxin/Antitoxin DinJ [PF04221] (3-55)
  IPR007337 RelB antitoxin/Antitoxin DinJ [TIGR02384] (1-60)
  IPR013321 Arc-type ribbon-helix-helix [G3DSA:1.10.1220.10] (4-66)

Secondary structure (DSSP, 8-state):
-----------HHHHHHHHHHHHHHT--HHHHHHHHHHHHHHHTS-SS----------------------

Radius of gyration: 23.37 Å; chains: 1; bounding box: 63×57×33 Å

pLDDT: mean 80.11, std 14.56, range [46.22, 94.88]